Protein AF-A0A5B2Z0L9-F1 (afdb_monomer)

Foldseek 3Di:
DDDPPDDPVRVVVVVVVCVVVVQFDADPVGDTPDGDDPDPPDPDDPVRPDPDDPVRCVVPVPD

Structure (mmCIF, N/CA/C/O backbone):
data_AF-A0A5B2Z0L9-F1
#
_entry.id   AF-A0A5B2Z0L9-F1
#
loop_
_atom_site.group_PDB
_atom_site.id
_atom_site.type_symbol
_atom_site.label_atom_id
_atom_site.label_alt_id
_atom_site.label_comp_id
_atom_site.label_asym_id
_atom_site.label_entity_id
_atom_site.label_seq_id
_atom_site.pdbx_PDB_ins_code
_atom_site.Cartn_x
_atom_site.Cartn_y
_atom_site.Cartn_z
_atom_site.occupancy
_atom_site.B_iso_or_equiv
_atom_site.auth_seq_id
_atom_site.auth_comp_id
_atom_site.auth_asym_id
_atom_site.auth_atom_id
_atom_site.pdbx_PDB_model_num
ATOM 1 N N . MET A 1 1 ? 13.947 8.930 -22.006 1.00 52.47 1 MET A N 1
ATOM 2 C CA . MET A 1 1 ? 12.950 7.911 -21.608 1.00 52.47 1 MET A CA 1
ATOM 3 C C . MET A 1 1 ? 12.848 7.908 -20.093 1.00 52.47 1 MET A C 1
ATOM 5 O O . MET A 1 1 ? 13.877 7.792 -19.440 1.00 52.47 1 MET A O 1
ATOM 9 N N . LEU A 1 2 ? 11.650 8.096 -19.539 1.00 60.50 2 LEU A N 1
ATOM 10 C CA . LEU A 1 2 ? 11.408 7.983 -18.099 1.00 60.50 2 LEU A CA 1
ATOM 11 C C . LEU A 1 2 ? 11.421 6.496 -17.733 1.00 60.50 2 LEU A C 1
ATOM 13 O O . LEU A 1 2 ? 10.428 5.800 -17.908 1.00 60.50 2 LEU A O 1
ATOM 17 N N . ALA A 1 3 ? 12.575 5.998 -17.297 1.00 64.31 3 ALA A N 1
ATOM 18 C CA . ALA A 1 3 ? 12.655 4.674 -16.703 1.00 64.31 3 ALA A CA 1
ATOM 19 C C . ALA A 1 3 ? 12.190 4.758 -15.240 1.00 64.31 3 ALA A C 1
ATOM 21 O O . ALA A 1 3 ? 12.525 5.730 -14.550 1.00 64.31 3 ALA A O 1
ATOM 22 N N . PRO A 1 4 ? 11.439 3.767 -14.737 1.00 70.31 4 PRO A N 1
ATOM 23 C CA . PRO A 1 4 ? 11.110 3.715 -13.323 1.00 70.31 4 PRO A CA 1
ATOM 24 C C . PRO A 1 4 ? 12.405 3.680 -12.501 1.00 70.31 4 PRO A C 1
ATOM 26 O O . PRO A 1 4 ? 13.289 2.859 -12.739 1.00 70.31 4 PRO A O 1
ATOM 29 N N . LYS A 1 5 ? 12.521 4.580 -11.515 1.00 77.19 5 LYS A N 1
ATOM 30 C CA . LYS A 1 5 ? 13.695 4.658 -10.621 1.00 77.19 5 LYS A CA 1
ATOM 31 C C . LYS A 1 5 ? 13.897 3.384 -9.790 1.00 77.19 5 LYS A C 1
ATOM 33 O O . LYS A 1 5 ? 14.991 3.139 -9.286 1.00 77.19 5 LYS A O 1
ATOM 38 N N . LEU A 1 6 ? 12.841 2.590 -9.619 1.00 83.75 6 LEU A N 1
ATOM 39 C CA . LEU A 1 6 ? 12.831 1.366 -8.829 1.00 83.75 6 LEU A CA 1
ATOM 40 C C . LEU A 1 6 ? 12.684 0.148 -9.739 1.00 83.75 6 LEU A C 1
ATOM 42 O O . LEU A 1 6 ? 11.806 0.098 -10.596 1.00 83.75 6 LEU A O 1
ATOM 46 N N . SER A 1 7 ? 13.528 -0.857 -9.509 1.00 91.06 7 SER A N 1
ATOM 47 C CA . SER A 1 7 ? 13.363 -2.167 -10.130 1.00 91.06 7 SER A CA 1
ATOM 48 C C . SER A 1 7 ? 12.133 -2.877 -9.564 1.00 91.06 7 SER A C 1
ATOM 50 O O . SER A 1 7 ? 11.772 -2.690 -8.400 1.00 91.06 7 SER A O 1
ATOM 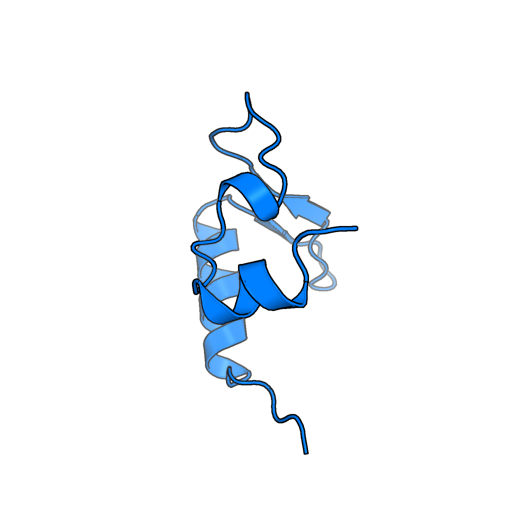52 N N . LEU A 1 8 ? 11.550 -3.778 -10.355 1.00 87.81 8 LEU A N 1
ATOM 53 C CA . LEU A 1 8 ? 10.422 -4.610 -9.929 1.00 87.81 8 LEU A CA 1
ATOM 54 C C . LEU A 1 8 ? 10.722 -5.387 -8.635 1.00 87.81 8 LEU A C 1
ATOM 56 O O . LEU A 1 8 ? 9.885 -5.471 -7.743 1.00 87.81 8 LEU A O 1
ATOM 60 N N . SER A 1 9 ? 11.950 -5.893 -8.491 1.00 90.31 9 SER A N 1
ATOM 61 C CA . SER A 1 9 ? 12.403 -6.579 -7.276 1.00 90.31 9 SER A CA 1
ATOM 62 C C . SER A 1 9 ? 12.324 -5.697 -6.027 1.00 90.31 9 SER A C 1
ATOM 64 O O . SER A 1 9 ? 11.895 -6.167 -4.974 1.00 90.31 9 SER A O 1
ATOM 66 N N . LYS A 1 10 ? 12.686 -4.412 -6.143 1.00 88.19 10 LYS A N 1
ATOM 67 C CA . LYS A 1 10 ? 12.601 -3.450 -5.039 1.00 88.19 10 LYS A CA 1
ATOM 68 C C . LYS A 1 10 ? 11.149 -3.102 -4.719 1.00 88.19 10 LYS A C 1
ATOM 70 O O . LYS A 1 10 ? 10.796 -3.066 -3.546 1.00 88.19 10 LYS A O 1
ATOM 75 N N . ILE A 1 11 ? 10.310 -2.914 -5.738 1.00 89.50 11 ILE A N 1
ATOM 76 C CA . ILE A 1 11 ? 8.871 -2.659 -5.562 1.00 89.50 11 ILE A CA 1
ATOM 77 C C . ILE A 1 11 ? 8.222 -3.825 -4.801 1.00 89.50 11 ILE A C 1
ATOM 79 O O . ILE A 1 11 ? 7.592 -3.612 -3.769 1.00 89.50 11 ILE A O 1
ATOM 83 N N . ASN A 1 12 ? 8.471 -5.065 -5.227 1.00 90.62 12 ASN A N 1
ATOM 84 C CA . ASN A 1 12 ? 7.920 -6.254 -4.574 1.00 90.62 12 ASN A CA 1
ATOM 85 C C . ASN A 1 12 ? 8.400 -6.419 -3.126 1.00 90.62 12 ASN A C 1
ATOM 87 O O . ASN A 1 12 ? 7.624 -6.827 -2.263 1.00 90.62 12 ASN A O 1
ATOM 91 N N . ALA A 1 13 ? 9.667 -6.104 -2.842 1.00 91.88 13 ALA A N 1
ATOM 92 C CA . ALA A 1 13 ? 10.193 -6.146 -1.480 1.00 91.88 13 ALA A CA 1
ATOM 93 C C . ALA A 1 13 ? 9.486 -5.133 -0.561 1.00 91.88 13 ALA A C 1
ATOM 95 O O . ALA A 1 13 ? 9.128 -5.481 0.565 1.00 91.88 13 ALA A O 1
ATOM 96 N N . ILE A 1 14 ? 9.238 -3.914 -1.056 1.00 91.00 14 ILE A N 1
ATOM 97 C CA . ILE A 1 14 ? 8.509 -2.869 -0.322 1.00 91.00 14 ILE A CA 1
ATOM 98 C C . ILE A 1 14 ? 7.068 -3.313 -0.052 1.00 91.00 14 ILE A C 1
ATOM 100 O O . ILE A 1 14 ? 6.625 -3.267 1.094 1.00 91.00 14 ILE A O 1
ATOM 104 N N . LEU A 1 15 ? 6.353 -3.797 -1.070 1.00 91.19 15 LEU A N 1
ATOM 105 C CA . LEU A 1 15 ? 4.955 -4.214 -0.922 1.00 91.19 15 LEU A CA 1
ATOM 106 C C . LEU A 1 15 ? 4.802 -5.365 0.083 1.00 91.19 15 LEU A C 1
ATOM 108 O O . LEU A 1 15 ? 3.997 -5.263 1.007 1.00 91.19 15 LEU A O 1
ATOM 112 N N . LYS A 1 16 ? 5.652 -6.398 0.001 1.00 91.31 16 LYS A N 1
ATOM 113 C CA . LYS A 1 16 ? 5.663 -7.504 0.978 1.00 91.31 16 LYS A CA 1
ATOM 114 C C . LYS A 1 16 ? 5.959 -7.033 2.399 1.00 91.31 16 LYS A C 1
ATOM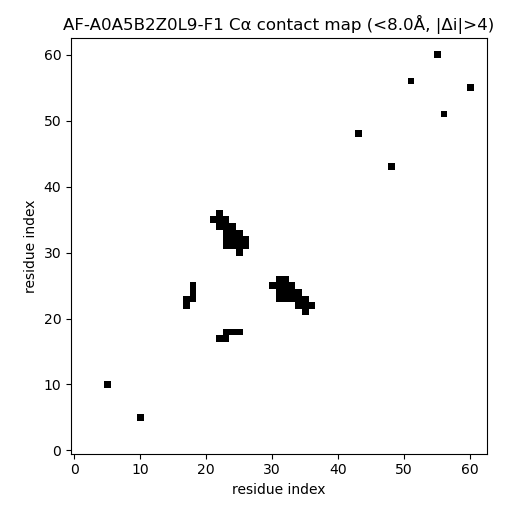 116 O O . LYS A 1 16 ? 5.415 -7.572 3.360 1.00 91.31 16 LYS A O 1
ATOM 121 N N . PHE A 1 17 ? 6.853 -6.058 2.557 1.00 92.19 17 PHE A N 1
ATOM 122 C CA . PHE A 1 17 ? 7.139 -5.481 3.867 1.00 92.19 17 PHE A CA 1
ATOM 123 C C . PHE A 1 17 ? 5.917 -4.751 4.441 1.00 92.19 17 PHE A C 1
ATOM 125 O O . PHE A 1 17 ? 5.596 -4.935 5.617 1.00 92.19 17 PHE A O 1
ATOM 132 N N . LEU A 1 18 ? 5.229 -3.949 3.624 1.00 87.94 18 LEU A N 1
ATOM 133 C CA . LEU A 1 18 ? 4.032 -3.215 4.034 1.00 87.94 18 LEU A CA 1
ATOM 134 C C . LEU A 1 18 ? 2.889 -4.165 4.410 1.00 87.94 18 LEU A C 1
ATOM 136 O O . LEU A 1 18 ? 2.252 -3.968 5.445 1.00 87.94 18 LEU A O 1
ATOM 140 N N . GLU A 1 19 ? 2.682 -5.223 3.629 1.00 89.12 19 GLU A N 1
ATOM 141 C CA . GLU A 1 19 ? 1.683 -6.260 3.896 1.00 89.12 19 GLU A CA 1
ATOM 142 C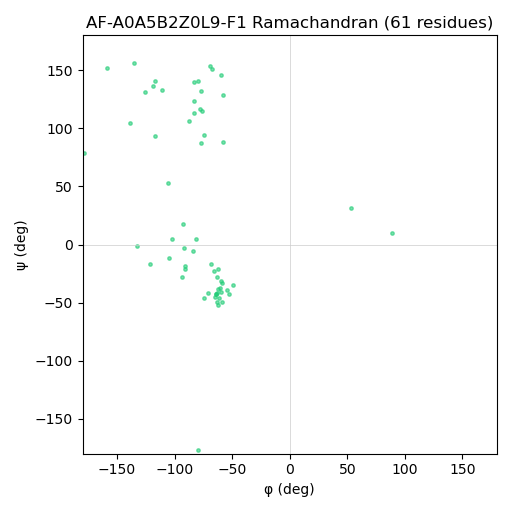 C . GLU A 1 19 ? 1.980 -6.993 5.215 1.00 89.12 19 GLU A C 1
ATOM 144 O O . GLU A 1 19 ? 1.146 -7.018 6.122 1.00 89.12 19 GLU A O 1
ATOM 149 N N . ARG A 1 20 ? 3.214 -7.495 5.401 1.00 90.12 20 ARG A N 1
ATOM 150 C CA . ARG A 1 20 ? 3.648 -8.158 6.651 1.00 90.12 20 ARG A CA 1
ATOM 151 C C . ARG A 1 20 ? 3.528 -7.255 7.875 1.00 90.12 20 ARG A C 1
ATOM 153 O O . ARG A 1 20 ? 3.252 -7.733 8.973 1.00 90.12 20 ARG A O 1
ATOM 160 N N . SER A 1 21 ? 3.735 -5.956 7.684 1.00 86.38 21 SER A N 1
ATOM 161 C CA . SER A 1 21 ? 3.617 -4.939 8.732 1.00 86.38 21 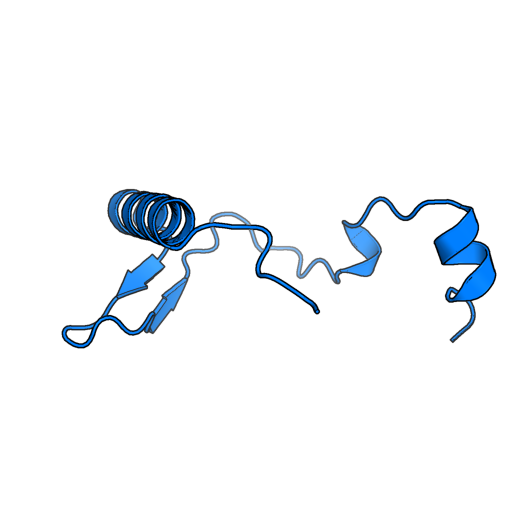SER A CA 1
ATOM 162 C C . SER A 1 21 ? 2.167 -4.506 8.989 1.00 86.38 21 SER A C 1
ATOM 164 O O . SER A 1 21 ? 1.944 -3.578 9.766 1.00 86.38 21 SER A O 1
ATOM 166 N N . LYS A 1 22 ? 1.183 -5.149 8.337 1.00 86.44 22 LYS A N 1
ATOM 167 C CA . LYS A 1 22 ? -0.249 -4.810 8.383 1.00 86.44 22 LYS A CA 1
ATOM 168 C C . LYS A 1 22 ? -0.522 -3.341 8.038 1.00 86.44 22 LYS A C 1
ATOM 170 O O . LYS A 1 22 ? -1.436 -2.735 8.593 1.00 86.44 22 LYS A O 1
ATOM 175 N N . ARG A 1 23 ? 0.314 -2.760 7.168 1.00 83.81 23 ARG A N 1
ATOM 176 C CA . ARG A 1 23 ? 0.183 -1.389 6.649 1.00 83.81 23 ARG A CA 1
ATOM 177 C C . ARG A 1 23 ? -0.629 -1.326 5.366 1.00 83.81 23 ARG A C 1
ATOM 179 O O . ARG A 1 23 ? -1.151 -0.268 5.053 1.00 83.81 23 ARG A O 1
ATOM 186 N N . ILE A 1 24 ? -0.735 -2.438 4.653 1.00 88.50 24 ILE A N 1
ATOM 187 C CA . ILE A 1 24 ? -1.644 -2.611 3.524 1.00 88.50 24 ILE A CA 1
ATOM 188 C C . ILE A 1 24 ? -2.338 -3.964 3.646 1.00 88.50 24 ILE A C 1
ATOM 190 O O . ILE A 1 24 ? -1.799 -4.870 4.287 1.00 88.50 24 ILE A O 1
ATOM 194 N N . ILE A 1 25 ? -3.511 -4.094 3.036 1.00 87.62 25 ILE A N 1
ATOM 195 C CA . ILE A 1 25 ? -4.187 -5.377 2.819 1.00 87.62 25 ILE A CA 1
ATOM 196 C C . ILE A 1 25 ? -4.325 -5.573 1.317 1.00 87.62 25 ILE A C 1
ATOM 198 O O . ILE A 1 25 ? -4.671 -4.637 0.593 1.00 87.62 25 ILE A O 1
ATOM 202 N N . VAL A 1 26 ? -4.046 -6.792 0.876 1.00 87.62 26 VAL A N 1
ATOM 203 C CA . VAL A 1 26 ? -4.091 -7.205 -0.521 1.00 87.62 26 VAL A CA 1
ATOM 204 C C . VAL A 1 26 ? -5.165 -8.286 -0.673 1.00 87.62 26 VAL A C 1
ATOM 206 O O . VAL A 1 26 ? -5.336 -9.105 0.232 1.00 87.62 26 VAL A O 1
ATOM 209 N N . ASP A 1 27 ? -5.926 -8.254 -1.766 1.00 90.25 27 ASP A N 1
ATOM 210 C CA . ASP A 1 27 ? -6.891 -9.305 -2.102 1.00 90.25 27 ASP A CA 1
ATOM 211 C C . ASP A 1 27 ? -6.214 -10.542 -2.732 1.00 90.25 27 ASP A C 1
ATOM 213 O O . ASP A 1 27 ? -4.989 -10.625 -2.848 1.00 90.25 27 ASP A O 1
ATOM 217 N N . LEU A 1 28 ? -7.018 -11.533 -3.128 1.00 90.75 28 LEU A N 1
ATOM 218 C CA . LEU A 1 28 ? -6.525 -12.769 -3.749 1.00 90.75 28 LEU A CA 1
ATOM 219 C C . LEU A 1 28 ? -5.881 -12.543 -5.127 1.00 90.75 28 LEU A C 1
ATOM 221 O O . LEU A 1 28 ? -5.063 -13.360 -5.550 1.00 90.75 28 LEU A O 1
ATOM 225 N N . ASP A 1 29 ? -6.227 -11.445 -5.799 1.00 91.31 29 ASP A N 1
ATOM 226 C CA . ASP A 1 29 ? -5.736 -11.084 -7.129 1.00 91.31 29 ASP A CA 1
ATOM 227 C C . ASP A 1 29 ? -4.477 -10.203 -7.067 1.00 91.31 29 ASP A C 1
ATOM 229 O O . ASP A 1 29 ? -3.875 -9.883 -8.094 1.00 91.31 29 ASP A O 1
ATOM 233 N N . GLY A 1 30 ? -4.033 -9.829 -5.864 1.00 84.50 30 GLY A N 1
ATOM 234 C CA . GLY A 1 30 ? -2.856 -8.990 -5.669 1.00 84.50 30 GLY A CA 1
ATOM 235 C C . GLY A 1 30 ? -3.151 -7.487 -5.683 1.00 84.50 30 GLY A C 1
ATOM 236 O O . GLY A 1 30 ? -2.205 -6.694 -5.693 1.00 84.50 30 GLY A O 1
ATOM 237 N N . ASN A 1 31 ? -4.422 -7.071 -5.662 1.00 88.81 31 ASN A N 1
ATOM 238 C CA . ASN A 1 31 ? -4.793 -5.660 -5.586 1.00 88.81 31 ASN A CA 1
ATOM 239 C C . ASN A 1 31 ? -4.758 -5.170 -4.142 1.00 88.81 31 ASN A C 1
ATOM 241 O O . ASN A 1 31 ? -5.223 -5.844 -3.224 1.00 88.81 31 ASN A O 1
ATOM 245 N N . ILE A 1 32 ? -4.256 -3.955 -3.933 1.00 90.38 32 ILE A N 1
ATOM 246 C CA . ILE A 1 32 ? -4.285 -3.327 -2.612 1.00 90.38 32 ILE A CA 1
ATOM 247 C C . ILE A 1 32 ? -5.695 -2.794 -2.363 1.00 90.38 32 ILE A C 1
ATOM 249 O O . ILE A 1 32 ? -6.146 -1.885 -3.056 1.00 90.38 32 ILE A O 1
ATOM 253 N N . VAL A 1 33 ? -6.372 -3.342 -1.357 1.00 90.50 33 VAL A N 1
ATOM 254 C CA . VAL A 1 33 ? -7.761 -2.996 -1.015 1.00 90.50 33 VAL A CA 1
ATOM 255 C C . VAL A 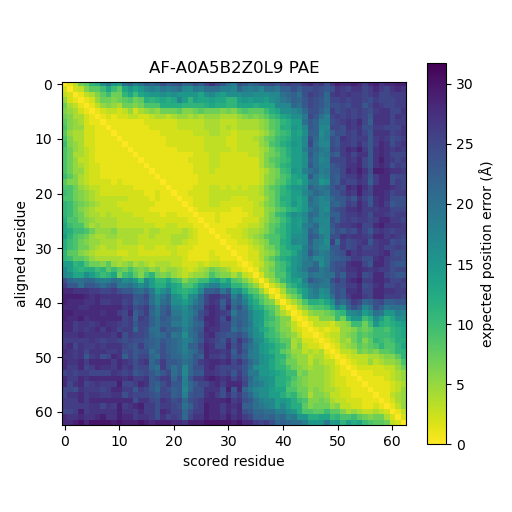1 33 ? -7.872 -2.111 0.225 1.00 90.50 33 VAL A C 1
ATOM 257 O O . VAL A 1 33 ? -8.940 -1.568 0.497 1.00 90.50 33 VAL A O 1
ATOM 260 N N . TRP A 1 34 ? -6.787 -1.943 0.989 1.00 83.31 34 TRP A N 1
ATOM 261 C CA . TRP A 1 34 ? -6.775 -1.077 2.170 1.00 83.31 34 TRP A CA 1
ATOM 262 C C . TRP A 1 34 ? -5.363 -0.639 2.578 1.00 83.31 34 TRP A C 1
ATOM 264 O O . TRP A 1 34 ? -4.398 -1.379 2.379 1.00 83.31 34 TRP A O 1
ATOM 274 N N . PHE A 1 35 ? -5.264 0.531 3.218 1.00 79.62 35 PHE A N 1
ATOM 275 C CA . PHE A 1 35 ? -4.043 1.090 3.800 1.00 79.62 35 PHE A CA 1
ATOM 276 C C . PHE A 1 35 ? -4.272 1.430 5.279 1.00 79.62 35 PHE A C 1
ATOM 278 O O . PHE A 1 35 ? -5.248 2.089 5.627 1.00 79.62 35 PHE A O 1
ATOM 285 N N . LYS A 1 36 ? -3.356 0.998 6.152 1.00 69.12 36 LYS A N 1
AT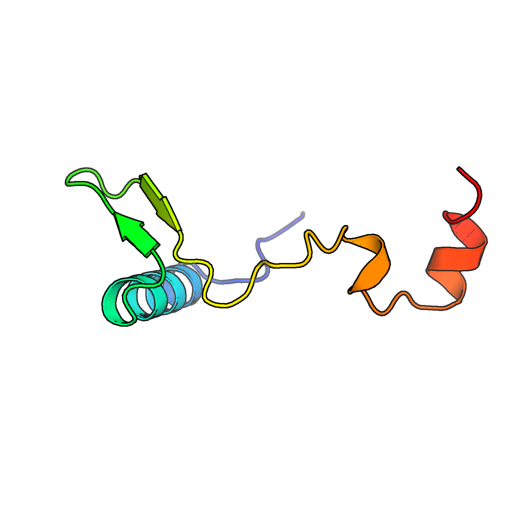OM 286 C CA . LYS A 1 36 ? -3.342 1.374 7.566 1.00 69.12 36 LYS A CA 1
ATOM 287 C C . LYS A 1 36 ? -2.568 2.661 7.739 1.00 69.12 36 LYS A C 1
ATOM 289 O O . LYS A 1 36 ? -1.333 2.667 7.731 1.00 69.12 36 LYS A O 1
ATOM 294 N N . GLU A 1 37 ? -3.282 3.734 7.989 1.00 65.06 37 GLU A N 1
ATOM 295 C CA . GLU A 1 37 ? -2.666 4.943 8.489 1.00 65.06 37 GLU A CA 1
ATOM 296 C C . GLU A 1 37 ? -2.506 4.842 10.009 1.00 65.06 37 GLU A C 1
ATOM 298 O O . GLU A 1 37 ? -3.470 4.774 10.762 1.00 65.06 37 GLU A O 1
ATOM 303 N N . ASN A 1 38 ? -1.258 4.785 10.476 1.00 57.22 38 ASN A N 1
ATOM 304 C CA . ASN A 1 38 ? -0.948 4.746 11.909 1.00 57.22 38 ASN A CA 1
ATOM 305 C C . ASN A 1 38 ? -0.697 6.151 12.501 1.00 57.22 38 ASN A C 1
ATOM 307 O O . ASN A 1 38 ? -0.077 6.226 13.553 1.00 57.22 38 ASN A O 1
ATOM 311 N N . ASN A 1 39 ? -1.111 7.233 11.823 1.00 52.72 39 ASN A N 1
ATOM 312 C CA . ASN A 1 39 ? -1.205 8.608 12.350 1.00 52.72 39 ASN A CA 1
ATOM 313 C C . ASN A 1 39 ? -1.756 9.563 11.260 1.00 52.72 39 ASN A C 1
ATOM 315 O O . ASN A 1 39 ? -0.982 10.287 10.638 1.00 52.72 39 ASN A O 1
ATOM 319 N N . ILE A 1 40 ? -3.072 9.580 11.023 1.00 48.84 40 ILE A N 1
ATOM 320 C CA . ILE A 1 40 ? -3.758 10.760 10.457 1.00 48.84 40 ILE A CA 1
ATOM 321 C C . ILE A 1 40 ? -4.756 11.254 11.486 1.00 48.84 40 ILE A C 1
ATOM 323 O O . ILE A 1 40 ? -5.896 10.816 11.527 1.00 48.84 40 ILE A O 1
ATOM 327 N N . ASP A 1 41 ? -4.315 12.198 12.301 1.00 50.03 41 ASP A N 1
ATOM 328 C CA . ASP A 1 41 ? -5.209 13.282 12.710 1.00 50.03 41 ASP A CA 1
ATOM 329 C C . ASP A 1 41 ? -4.899 14.565 11.916 1.00 50.03 41 ASP A C 1
ATOM 331 O O . ASP A 1 41 ? -5.486 15.613 12.164 1.00 50.03 41 ASP A O 1
ATOM 335 N N . GLN A 1 42 ? -3.981 14.513 10.941 1.00 53.28 42 GLN A N 1
ATOM 336 C CA . GLN A 1 42 ? -3.677 15.638 10.059 1.00 53.28 42 GLN A CA 1
ATOM 337 C C . GLN A 1 42 ? -3.499 15.129 8.630 1.00 53.28 42 GLN A C 1
ATOM 339 O O . GLN A 1 42 ? -2.487 14.509 8.303 1.00 53.28 42 GLN A O 1
ATOM 344 N N . GLU A 1 43 ? -4.510 15.363 7.787 1.00 51.91 43 GLU A N 1
ATOM 345 C CA . GLU A 1 43 ? -4.375 15.318 6.329 1.00 51.91 43 GLU A CA 1
ATOM 346 C C . GLU A 1 43 ? -3.302 16.333 5.926 1.00 51.91 43 GLU A C 1
ATOM 348 O O . GLU A 1 43 ? -3.587 17.506 5.677 1.00 51.91 43 GLU A O 1
ATOM 353 N N . TYR A 1 44 ? -2.042 15.910 5.902 1.00 53.03 44 TYR A N 1
ATOM 354 C CA . TYR A 1 44 ? -0.996 16.771 5.391 1.00 53.03 44 TYR A CA 1
ATOM 355 C C . TYR A 1 44 ? -1.066 16.781 3.872 1.00 53.03 44 TYR A C 1
ATOM 357 O O . TYR A 1 44 ? -0.829 15.770 3.207 1.00 53.03 44 TYR A O 1
ATOM 365 N N . GLN A 1 45 ? -1.374 17.939 3.304 1.00 55.19 45 GLN A N 1
ATOM 366 C CA . GLN A 1 45 ? -1.253 18.125 1.865 1.00 55.19 45 GLN A CA 1
ATOM 367 C C . GLN A 1 45 ? 0.230 18.089 1.468 1.00 55.19 45 GLN A C 1
ATOM 369 O O . GLN A 1 45 ? 1.096 18.485 2.243 1.00 55.19 45 GLN A O 1
ATOM 374 N N . LEU A 1 46 ? 0.539 17.649 0.243 1.00 51.81 46 LEU A N 1
ATOM 375 C CA . LEU A 1 46 ? 1.915 17.475 -0.256 1.00 51.81 46 LEU A CA 1
ATOM 376 C C . LEU A 1 46 ? 2.813 18.702 -0.011 1.00 51.81 46 LEU A C 1
ATOM 378 O O . LEU A 1 46 ? 3.995 18.553 0.291 1.00 51.81 46 LEU A O 1
ATOM 382 N N . HIS A 1 47 ? 2.241 19.906 -0.082 1.00 62.62 47 HIS A N 1
ATOM 383 C CA . HIS A 1 47 ? 2.956 21.157 0.157 1.00 62.62 47 HIS A CA 1
ATOM 384 C C . HIS A 1 47 ? 3.404 21.379 1.612 1.00 62.62 47 HIS A C 1
ATOM 386 O O . HIS A 1 47 ? 4.258 22.219 1.863 1.00 62.62 47 HIS A O 1
ATOM 392 N N . GLN A 1 48 ? 2.837 20.638 2.563 1.00 52.12 48 GLN A N 1
ATOM 393 C CA . GLN A 1 48 ? 3.111 20.757 3.996 1.00 52.12 48 GLN A CA 1
ATOM 394 C C . GLN A 1 48 ? 4.246 19.834 4.455 1.00 52.12 48 GLN A C 1
ATOM 396 O O . GLN A 1 48 ? 4.811 20.044 5.523 1.00 52.12 48 GLN A O 1
ATOM 401 N N . VAL A 1 49 ? 4.580 18.811 3.661 1.00 59.91 49 VAL A N 1
ATOM 402 C CA . VAL A 1 49 ? 5.562 17.770 4.021 1.00 59.91 49 VAL A CA 1
ATOM 403 C C . VAL A 1 49 ? 6.735 17.670 3.050 1.00 59.91 49 VAL A C 1
ATOM 405 O O . VAL A 1 49 ? 7.749 17.058 3.380 1.00 59.91 49 VAL A O 1
ATOM 408 N N . ALA A 1 50 ? 6.616 18.238 1.850 1.00 67.31 50 ALA A N 1
ATOM 409 C CA . ALA A 1 50 ? 7.690 18.226 0.870 1.00 67.31 50 ALA A CA 1
ATOM 410 C C . ALA A 1 50 ? 8.696 19.355 1.143 1.00 67.31 50 ALA A C 1
ATOM 412 O O . ALA A 1 50 ? 8.342 20.532 1.156 1.00 67.31 50 ALA A O 1
ATOM 413 N N . ASP A 1 51 ? 9.967 18.986 1.311 1.00 68.25 51 ASP A N 1
ATOM 414 C CA . ASP A 1 51 ? 11.089 19.926 1.353 1.00 68.25 51 ASP A CA 1
ATOM 415 C C . ASP A 1 51 ? 11.418 20.379 -0.079 1.00 68.25 51 ASP A C 1
ATOM 417 O O . ASP A 1 51 ? 12.177 19.734 -0.811 1.00 68.25 51 ASP A O 1
ATOM 421 N N . PHE A 1 52 ? 10.741 21.434 -0.538 1.00 80.75 52 PHE A N 1
ATOM 422 C CA . PHE A 1 52 ? 10.975 21.999 -1.863 1.00 80.75 52 PHE A CA 1
ATOM 423 C C . PHE A 1 52 ? 12.246 22.840 -1.873 1.00 80.75 52 PHE A C 1
ATOM 425 O O . PHE A 1 52 ? 12.433 23.734 -1.046 1.00 80.75 52 PHE A O 1
ATOM 432 N N . SER A 1 53 ? 13.102 22.608 -2.873 1.00 78.06 53 SER A N 1
ATOM 433 C CA . SER A 1 53 ? 14.226 23.505 -3.113 1.00 78.06 53 SER A CA 1
ATOM 434 C C . SER A 1 53 ? 13.713 24.912 -3.407 1.00 78.06 53 SER A C 1
ATOM 436 O O . SER A 1 53 ? 12.672 25.095 -4.040 1.00 78.06 53 SER A O 1
ATOM 438 N N . LYS A 1 54 ? 14.472 25.921 -2.979 1.00 75.50 54 LYS A N 1
ATOM 439 C CA . LYS A 1 54 ? 14.095 27.326 -3.160 1.00 75.50 54 LYS A CA 1
ATOM 440 C C . LYS A 1 54 ? 13.767 27.658 -4.624 1.00 75.50 54 LYS A C 1
ATOM 442 O O . LYS A 1 54 ? 12.730 28.248 -4.902 1.00 75.50 54 LYS A O 1
ATOM 447 N N . ASP A 1 55 ? 14.574 27.141 -5.550 1.00 80.81 55 ASP A N 1
ATOM 448 C CA . ASP A 1 55 ? 14.378 27.295 -6.997 1.00 80.81 55 ASP A CA 1
ATOM 449 C C . ASP A 1 55 ? 13.034 26.737 -7.500 1.00 80.81 55 ASP A C 1
ATOM 451 O O . ASP A 1 55 ? 12.482 27.226 -8.487 1.00 80.81 55 ASP A O 1
ATOM 455 N N . PHE A 1 56 ? 12.507 25.690 -6.857 1.00 79.00 56 PHE A N 1
ATOM 456 C CA . PHE A 1 56 ? 11.215 25.102 -7.205 1.00 79.00 56 PHE A CA 1
ATOM 457 C C . PHE A 1 56 ? 10.063 25.997 -6.736 1.00 79.00 56 PHE A C 1
ATOM 459 O O . PHE A 1 56 ? 9.152 26.281 -7.515 1.00 79.00 56 PHE A O 1
ATOM 466 N N . THR A 1 57 ? 10.127 26.488 -5.498 1.00 76.94 57 THR A N 1
ATOM 467 C CA . THR A 1 57 ? 9.115 27.391 -4.930 1.00 76.94 57 THR A CA 1
ATOM 468 C C . THR A 1 57 ? 9.061 28.717 -5.683 1.00 76.94 57 THR A C 1
ATOM 470 O O . THR A 1 57 ? 7.977 29.171 -6.041 1.00 76.94 57 THR A O 1
ATOM 473 N N . ASP A 1 58 ? 10.217 29.291 -6.019 1.00 79.56 58 ASP A N 1
ATOM 474 C CA . ASP A 1 58 ? 10.299 30.559 -6.753 1.00 79.56 58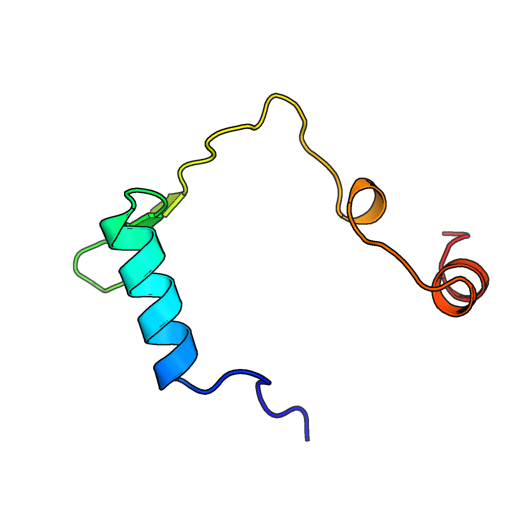 ASP A CA 1
ATOM 475 C C . ASP A 1 58 ? 9.681 30.457 -8.160 1.00 79.56 58 ASP A C 1
ATOM 477 O O . ASP A 1 58 ? 9.174 31.439 -8.704 1.00 79.56 58 ASP A O 1
ATOM 481 N N . ARG A 1 59 ? 9.694 29.259 -8.756 1.00 78.69 59 ARG A N 1
ATOM 482 C CA . ARG A 1 59 ? 9.204 29.023 -10.118 1.00 78.69 59 ARG A CA 1
ATOM 483 C C . ARG A 1 59 ? 7.743 28.577 -10.190 1.00 78.69 59 ARG A C 1
ATOM 485 O O . ARG A 1 59 ? 7.105 28.823 -11.212 1.00 78.69 59 ARG A O 1
ATOM 492 N N . TYR A 1 60 ? 7.224 27.920 -9.153 1.00 76.00 60 TYR A N 1
ATOM 493 C CA . TYR A 1 60 ? 5.909 27.261 -9.194 1.00 76.00 60 TYR A CA 1
ATOM 494 C C . 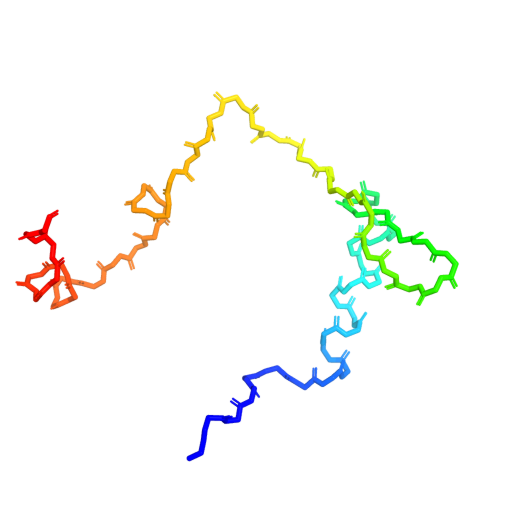TYR A 1 60 ? 4.996 27.558 -7.990 1.00 76.00 60 TYR A C 1
ATOM 496 O O . TYR A 1 60 ? 3.875 27.063 -7.964 1.00 76.00 60 TYR A O 1
ATOM 504 N N . GLY A 1 61 ? 5.438 28.344 -7.001 1.00 65.00 61 GLY A N 1
ATOM 505 C CA . GLY A 1 61 ? 4.718 28.568 -5.738 1.00 65.00 61 GLY A CA 1
ATOM 506 C C . GLY A 1 61 ? 3.622 29.645 -5.740 1.00 65.00 61 GLY A C 1
ATOM 507 O O . GLY A 1 61 ? 2.933 29.776 -4.736 1.00 65.00 61 GLY A O 1
ATOM 508 N N . ASN A 1 62 ? 3.445 30.406 -6.828 1.00 56.97 62 ASN A N 1
ATOM 509 C CA . ASN A 1 62 ? 2.428 31.469 -6.950 1.00 56.97 62 ASN A CA 1
ATOM 510 C C . ASN A 1 62 ? 1.246 31.052 -7.854 1.00 56.97 62 ASN A C 1
ATOM 512 O O . ASN A 1 62 ? 0.933 31.754 -8.819 1.00 56.97 62 ASN A O 1
ATOM 516 N N . LEU A 1 63 ? 0.620 29.907 -7.575 1.00 48.88 63 LEU A N 1
ATOM 517 C CA . LEU A 1 63 ? -0.635 29.470 -8.205 1.00 48.88 63 LEU A CA 1
ATOM 518 C C . LEU A 1 63 ? -1.737 29.322 -7.158 1.00 48.88 63 LEU A C 1
ATOM 520 O O . LEU A 1 63 ? -1.448 28.719 -6.102 1.00 48.88 63 LEU A O 1
#

Secondary structure (DSSP, 8-state):
----SS-HHHHHHHHHHHHHTTSEEE-TTS-EEEE--S--SS---HHHH----HHHHHHHS--

Solvent-accessible surface area (backbone atoms only — not comparable to full-atom values): 4256 Å² total; per-residue (Å²): 131,93,68,76,93,62,55,69,69,57,52,52,52,53,52,53,50,35,39,76,66,62,34,34,41,65,51,98,87,68,48,79,77,45,73,54,76,93,78,70,95,59,92,72,53,70,84,77,75,56,88,69,54,67,73,53,45,79,73,65,62,91,119

Mean predicted aligned error: 14.0 Å

pLDDT: mean 75.8, std 14.63, range [48.84, 92.19]

Radius of gyration: 16.7 Å; Cα c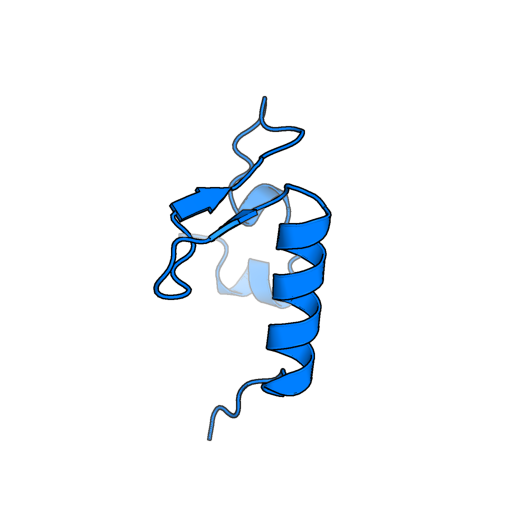ontacts (8 Å, |Δi|>4): 28; chains: 1; bounding box: 22×44×34 Å

Nearest PDB structures (foldseek):
  4mgr-assembly1_B  TM=5.724E-01  e=7.230E+00  Bacillus subtilis
  7qg6-assembly1_A  TM=2.055E-01  e=4.331E+00  Homo sapiens
  7ug6-assembly1_m  TM=1.933E-01  e=5.804E+00  Saccharomyces cerevisiae S288C

Sequence (63 aa):
MLAPKLSLSKINAILKFLERSKRIIVDLDGNIVWFKENNIDQEYQLHQVADFSKDFTDRYGNL